Protein AF-A0A3N5MRM1-F1 (afdb_monomer)

Foldseek 3Di:
DPPQDAPAEAELVEDDPVSLVVVLVVCVVPQKHKYFYDPNYDHDQVVSCVSSVWDFDDDDPRMTMTGHPPDDDDDDDDDDDDDPDDPPPPPDDDDDDDDDDDD

Nearest PDB structures (foldseek):
  1jo0-assembly2_B  TM=7.652E-01  e=2.583E-05  Haemophilus influenzae
  1rq8-assembly1_A  TM=7.197E-01  e=8.802E-06  Staphylococcus aureus
  1ln4-assembly1_A  TM=7.417E-01  e=2.763E-05  Escherichia coli
  8apo-assembly1_Xh  TM=8.571E-01  e=9.276E-05  Polytomella magna

Solvent-accessible surface area (backbone atoms only — not comparable to full-atom values): 6837 Å² total; per-residue (Å²): 130,87,84,71,68,67,78,43,75,38,48,82,85,33,84,41,72,68,52,44,53,49,51,38,57,48,26,74,74,61,42,52,45,26,39,34,46,44,91,84,34,82,74,62,66,66,61,48,20,60,75,44,61,35,36,74,75,47,78,57,92,57,31,37,33,40,29,54,55,67,98,68,84,86,82,92,76,79,95,77,87,78,93,86,75,87,86,84,82,71,84,79,73,88,86,85,84,85,87,81,78,93,130

Sequence (103 aa):
MQDLRPTVWIGKQGCTQTMIEEIVSQLKKRRMIKVKWLQNTEVDPEGIARQAKANLVEVRGRTMVLAEKGKAVAGNTAKVGNPAKPPESARSRVLGKLKKADK

Radius of gyration: 23.56 Å; Cα contacts (8 Å, |Δi|>4): 113; chains: 1; bounding box: 87×23×44 Å

pLDDT: mean 71.65, std 19.4, range [33.47, 91.0]

Structure (mmCIF, N/CA/C/O backbone):
data_AF-A0A3N5MRM1-F1
#
_entry.id   AF-A0A3N5MRM1-F1
#
loop_
_atom_site.group_PDB
_atom_site.id
_atom_site.type_symbol
_atom_site.label_atom_id
_atom_site.label_alt_id
_atom_site.label_comp_id
_atom_site.label_asym_id
_atom_site.label_entity_id
_atom_site.label_seq_id
_atom_site.pdbx_PDB_ins_code
_atom_site.Cartn_x
_atom_site.Cartn_y
_atom_site.Cartn_z
_atom_site.occupancy
_atom_site.B_iso_or_equiv
_atom_site.auth_seq_id
_atom_site.auth_comp_id
_atom_site.auth_asym_id
_atom_site.auth_atom_id
_atom_site.pdbx_PDB_model_num
ATOM 1 N N . MET A 1 1 ? -18.876 0.434 -12.042 1.00 42.09 1 MET A N 1
ATOM 2 C CA . MET A 1 1 ? -17.423 0.587 -11.810 1.00 42.09 1 MET A CA 1
ATOM 3 C C . MET A 1 1 ? -17.209 0.506 -10.310 1.00 42.09 1 MET A C 1
ATOM 5 O O . MET A 1 1 ? -17.995 1.089 -9.588 1.00 42.09 1 MET A O 1
ATOM 9 N N . GLN A 1 2 ? -16.263 -0.288 -9.807 1.00 50.25 2 GLN A N 1
ATOM 10 C CA . GLN A 1 2 ? -15.950 -0.248 -8.374 1.00 50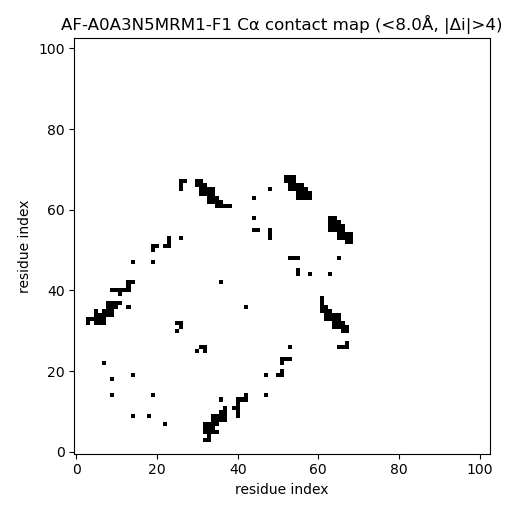.25 2 GLN A CA 1
ATOM 11 C C . GLN A 1 2 ? -14.992 0.927 -8.137 1.00 50.25 2 GLN A C 1
ATOM 13 O O . GLN A 1 2 ? -13.776 0.789 -8.295 1.00 50.25 2 GLN A O 1
ATOM 18 N N . ASP A 1 3 ? -15.556 2.093 -7.818 1.00 59.34 3 ASP A N 1
ATOM 19 C CA . ASP A 1 3 ? -14.882 3.382 -7.586 1.00 59.34 3 ASP A CA 1
ATOM 20 C C . ASP A 1 3 ? -14.071 3.432 -6.280 1.00 59.34 3 ASP A C 1
ATOM 22 O O . ASP A 1 3 ? -14.032 4.436 -5.565 1.00 59.34 3 ASP A O 1
ATOM 26 N N . LEU A 1 4 ? -13.380 2.342 -5.942 1.00 70.69 4 LEU A N 1
ATOM 27 C CA . LEU A 1 4 ? -12.430 2.370 -4.844 1.00 70.69 4 LEU A CA 1
ATOM 28 C C . LEU A 1 4 ? -11.185 3.133 -5.311 1.00 70.69 4 LEU A C 1
ATOM 30 O O . LEU A 1 4 ? -10.401 2.636 -6.129 1.00 70.69 4 LEU A O 1
ATOM 34 N N . ARG A 1 5 ? -11.029 4.369 -4.821 1.00 78.31 5 ARG A N 1
ATOM 35 C CA . ARG A 1 5 ? -9.865 5.211 -5.121 1.00 78.31 5 ARG A CA 1
ATOM 36 C C . ARG A 1 5 ? -8.591 4.520 -4.615 1.00 78.31 5 ARG A C 1
ATOM 38 O O . ARG A 1 5 ? -8.564 4.089 -3.462 1.00 78.31 5 ARG A O 1
ATOM 45 N N . PRO A 1 6 ? -7.541 4.399 -5.445 1.00 82.69 6 PRO A N 1
ATOM 46 C CA . PRO A 1 6 ? -6.267 3.859 -4.995 1.00 82.69 6 PRO A CA 1
ATOM 47 C C . PRO A 1 6 ? -5.627 4.813 -3.985 1.00 82.69 6 PRO A C 1
ATOM 49 O O . PRO A 1 6 ? -5.356 5.966 -4.316 1.00 82.69 6 PRO A O 1
ATOM 52 N N . THR A 1 7 ? -5.392 4.324 -2.769 1.00 86.00 7 THR A N 1
ATOM 53 C CA . THR A 1 7 ? -4.821 5.115 -1.665 1.00 86.00 7 THR A CA 1
ATOM 54 C C . THR A 1 7 ? -3.298 5.005 -1.615 1.00 86.00 7 THR A C 1
ATOM 56 O O . THR A 1 7 ? -2.630 5.936 -1.176 1.00 86.00 7 THR A O 1
ATOM 59 N N . VAL A 1 8 ? -2.742 3.885 -2.095 1.00 87.19 8 VAL A N 1
ATOM 60 C CA . VAL A 1 8 ? -1.294 3.625 -2.119 1.00 87.19 8 VAL A CA 1
ATOM 61 C C . VAL A 1 8 ? -0.830 3.409 -3.550 1.00 87.19 8 VAL A C 1
ATOM 63 O O . VAL A 1 8 ? -1.439 2.636 -4.296 1.00 87.19 8 VAL A O 1
ATOM 66 N N . TRP A 1 9 ? 0.243 4.100 -3.931 1.00 89.38 9 TRP A N 1
ATOM 67 C CA . TRP A 1 9 ? 0.875 3.982 -5.242 1.00 89.38 9 TRP A CA 1
ATOM 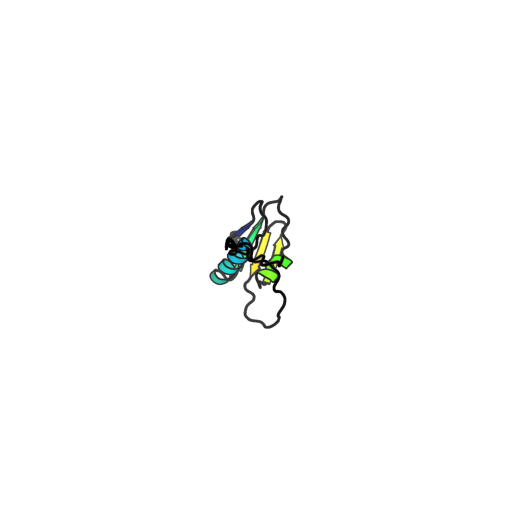68 C C . TRP A 1 9 ? 2.326 3.527 -5.076 1.00 89.38 9 TRP A C 1
ATOM 70 O O . TRP A 1 9 ? 3.142 4.247 -4.508 1.00 89.38 9 TRP A O 1
ATOM 80 N N . ILE A 1 10 ? 2.657 2.342 -5.587 1.00 87.12 10 ILE A N 1
ATOM 81 C CA . ILE A 1 10 ? 4.023 1.812 -5.576 1.00 87.12 10 ILE A CA 1
ATOM 82 C C . ILE A 1 10 ? 4.759 2.325 -6.817 1.00 87.12 10 ILE A C 1
ATOM 84 O O . ILE A 1 10 ? 4.364 2.064 -7.958 1.00 87.12 10 ILE A O 1
ATOM 88 N N . GLY A 1 11 ? 5.822 3.090 -6.572 1.00 85.38 11 GLY A N 1
ATOM 89 C CA . GLY A 1 11 ? 6.683 3.665 -7.602 1.00 85.38 11 GLY A CA 1
ATOM 90 C C . GLY A 1 11 ? 7.808 2.730 -8.057 1.00 85.38 11 GLY A C 1
ATOM 91 O O . GLY A 1 11 ? 7.847 1.551 -7.726 1.00 85.38 11 GLY A O 1
ATOM 92 N N . LYS A 1 12 ? 8.781 3.296 -8.783 1.00 78.75 12 LYS A N 1
ATOM 93 C CA . LYS A 1 12 ? 9.907 2.565 -9.401 1.00 78.75 12 LYS A CA 1
ATOM 94 C C . LYS A 1 12 ? 10.804 1.810 -8.408 1.00 78.75 12 LYS A C 1
ATOM 96 O O . LYS A 1 12 ? 11.503 0.898 -8.818 1.00 78.75 12 LYS A O 1
ATOM 101 N N . GLN A 1 13 ? 10.802 2.198 -7.132 1.00 76.94 13 GLN A N 1
ATOM 102 C CA . GLN A 1 13 ? 11.561 1.530 -6.065 1.00 76.94 13 GLN A CA 1
ATOM 103 C C . GLN A 1 13 ? 10.921 0.212 -5.601 1.00 76.94 13 GLN A C 1
ATOM 105 O O . GLN A 1 13 ? 11.546 -0.536 -4.858 1.00 76.94 13 GLN A O 1
ATOM 110 N N . GLY A 1 14 ? 9.690 -0.083 -6.028 1.00 80.12 14 GLY A N 1
ATOM 111 C CA . GLY A 1 14 ? 8.999 -1.301 -5.629 1.00 80.12 14 GLY A CA 1
ATOM 112 C C . GLY A 1 14 ? 8.453 -1.285 -4.214 1.00 80.12 14 GLY A C 1
ATOM 113 O O . GLY A 1 14 ? 8.312 -0.237 -3.576 1.00 80.12 14 GLY A O 1
ATOM 114 N N . CYS A 1 15 ? 8.060 -2.474 -3.761 1.00 79.12 15 CYS A N 1
ATOM 115 C CA . CYS A 1 15 ? 7.533 -2.672 -2.423 1.00 79.12 15 CYS A CA 1
ATOM 116 C C . CYS A 1 15 ? 8.689 -2.764 -1.423 1.00 79.12 15 CYS A C 1
ATOM 118 O O . CYS A 1 15 ? 9.202 -3.841 -1.132 1.00 79.12 15 CYS A O 1
ATOM 120 N N . THR A 1 16 ? 9.127 -1.611 -0.929 1.00 84.62 16 THR A N 1
ATOM 121 C CA . THR A 1 16 ? 10.095 -1.531 0.166 1.00 84.62 16 THR A CA 1
ATOM 122 C C . THR A 1 16 ? 9.408 -1.747 1.514 1.00 84.62 16 THR A C 1
ATOM 124 O O . THR A 1 16 ? 8.190 -1.605 1.637 1.00 84.62 16 THR A O 1
ATOM 127 N N . GLN A 1 17 ? 10.188 -2.025 2.562 1.00 83.12 17 GLN A N 1
ATOM 128 C CA . GLN A 1 17 ? 9.662 -2.205 3.921 1.00 83.12 17 GLN A CA 1
ATOM 129 C C . GLN A 1 17 ? 8.796 -1.018 4.378 1.00 83.12 17 GLN A C 1
ATOM 131 O O . GLN A 1 17 ? 7.723 -1.212 4.943 1.00 83.12 17 GLN A O 1
ATOM 136 N N . THR A 1 18 ? 9.217 0.206 4.048 1.00 86.81 18 THR A N 1
ATOM 137 C CA . THR A 1 18 ? 8.473 1.438 4.341 1.00 86.81 18 THR A CA 1
ATOM 138 C C . THR A 1 18 ? 7.103 1.461 3.662 1.00 86.81 18 THR A C 1
ATOM 140 O O . THR A 1 18 ? 6.130 1.903 4.266 1.00 86.81 18 THR A O 1
ATOM 143 N N . MET A 1 19 ? 6.985 0.932 2.437 1.00 86.75 19 MET A N 1
ATOM 144 C CA . MET A 1 19 ? 5.685 0.818 1.764 1.00 86.75 19 MET A CA 1
ATOM 145 C C . MET A 1 19 ? 4.768 -0.185 2.452 1.00 86.75 19 MET A C 1
ATOM 147 O O . MET A 1 19 ? 3.563 0.042 2.529 1.00 86.75 19 MET A O 1
ATOM 151 N N . ILE A 1 20 ? 5.320 -1.271 2.992 1.00 87.25 20 ILE A N 1
ATOM 152 C CA . ILE A 1 20 ? 4.540 -2.240 3.767 1.00 87.25 20 ILE A CA 1
ATOM 153 C C . ILE A 1 20 ? 4.008 -1.589 5.047 1.00 87.25 20 ILE A C 1
ATOM 155 O O . ILE A 1 20 ? 2.828 -1.740 5.361 1.00 87.25 20 ILE A O 1
ATOM 159 N N . GLU A 1 21 ? 4.831 -0.821 5.762 1.00 88.06 21 GLU A N 1
ATOM 160 C CA . GLU A 1 21 ? 4.403 -0.098 6.968 1.00 88.06 21 GLU A CA 1
ATOM 161 C C . GLU A 1 21 ? 3.304 0.933 6.673 1.00 88.06 21 GLU A C 1
ATOM 163 O O . GLU A 1 21 ? 2.300 0.996 7.390 1.00 88.06 21 GLU A O 1
ATOM 168 N N . GLU A 1 22 ? 3.446 1.686 5.580 1.00 89.00 22 GLU A N 1
ATOM 169 C CA . GLU A 1 22 ? 2.424 2.607 5.071 1.00 89.00 22 GLU A CA 1
ATOM 170 C C . GLU A 1 22 ? 1.107 1.871 4.774 1.00 89.00 22 GLU A C 1
ATOM 172 O O . GLU A 1 22 ? 0.042 2.280 5.244 1.00 89.00 22 GLU A O 1
ATOM 177 N N . ILE A 1 23 ? 1.171 0.739 4.062 1.00 88.75 23 ILE A N 1
ATOM 178 C CA . ILE A 1 23 ? 0.015 -0.120 3.757 1.00 88.75 23 ILE A CA 1
ATOM 179 C C . ILE A 1 23 ? -0.685 -0.569 5.046 1.00 88.75 23 ILE A C 1
ATOM 181 O O . ILE A 1 23 ? -1.906 -0.435 5.158 1.00 88.75 23 ILE A O 1
ATOM 185 N N . VAL A 1 24 ? 0.067 -1.042 6.046 1.00 88.00 24 VAL A N 1
ATOM 186 C CA . VAL A 1 24 ? -0.483 -1.462 7.348 1.00 88.00 24 VAL A CA 1
ATOM 187 C C . VAL A 1 24 ? -1.152 -0.291 8.073 1.00 88.00 24 VAL A C 1
ATOM 189 O O . VAL A 1 24 ? -2.245 -0.439 8.624 1.00 88.00 24 VAL A O 1
ATOM 192 N N . SER A 1 25 ? -0.525 0.886 8.069 1.00 88.44 25 SER A N 1
ATOM 193 C CA . SER A 1 25 ? -1.063 2.094 8.704 1.00 88.44 25 SER A CA 1
ATOM 194 C C . SER A 1 25 ? -2.377 2.541 8.054 1.00 88.44 25 SER A C 1
ATOM 196 O O . SER A 1 25 ? -3.340 2.891 8.743 1.00 88.44 25 SER A O 1
ATOM 198 N N . GLN A 1 26 ? -2.465 2.465 6.725 1.00 89.38 26 GLN A N 1
ATOM 199 C CA . GLN A 1 26 ? -3.682 2.809 5.994 1.00 89.38 26 GLN A CA 1
ATOM 200 C C . GLN A 1 26 ? -4.797 1.770 6.163 1.00 89.38 26 GLN A C 1
ATOM 202 O O . GLN A 1 26 ? -5.960 2.155 6.327 1.00 89.38 26 GLN A O 1
ATOM 207 N N . LEU A 1 27 ? -4.457 0.477 6.194 1.00 88.31 27 LEU A N 1
ATOM 208 C CA . LEU A 1 27 ? -5.401 -0.604 6.492 1.00 88.31 27 LEU A CA 1
ATOM 209 C C . LEU A 1 27 ? -6.058 -0.415 7.862 1.00 88.31 27 LEU A C 1
ATOM 211 O O . LEU A 1 27 ? -7.276 -0.518 7.958 1.00 88.31 27 LEU A O 1
ATOM 215 N N . LYS A 1 28 ? -5.296 -0.032 8.895 1.00 85.25 28 LYS A N 1
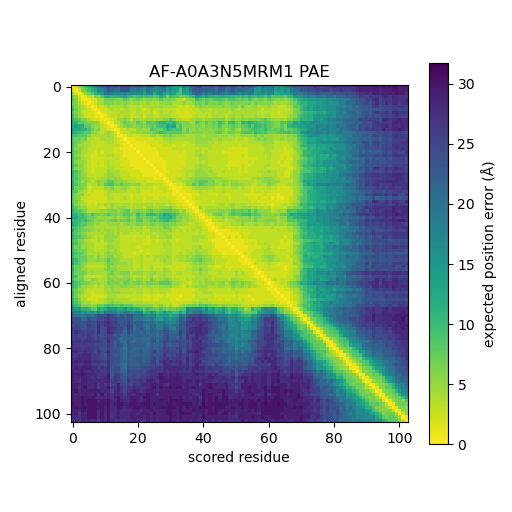ATOM 216 C CA . LYS A 1 28 ? -5.852 0.259 10.231 1.00 85.25 28 LYS A CA 1
ATOM 217 C C . LYS A 1 28 ? -6.846 1.424 10.241 1.00 85.25 28 LYS A C 1
ATOM 219 O O . LYS A 1 28 ? -7.776 1.426 11.039 1.00 85.25 28 LYS A O 1
ATOM 224 N N . LYS A 1 29 ? -6.656 2.426 9.376 1.00 86.56 29 LYS A N 1
ATOM 225 C CA . LYS A 1 29 ? -7.518 3.622 9.320 1.00 86.56 29 LYS A CA 1
ATOM 226 C C . LYS A 1 29 ? -8.800 3.397 8.522 1.00 86.56 29 LYS A C 1
ATOM 228 O O . LYS A 1 29 ? -9.846 3.911 8.901 1.00 86.56 29 LYS A O 1
ATOM 233 N N . ARG A 1 30 ? -8.714 2.693 7.389 1.00 84.38 30 ARG A N 1
ATOM 234 C CA . ARG A 1 30 ? -9.818 2.578 6.414 1.00 84.38 30 ARG A CA 1
ATOM 235 C C . ARG A 1 30 ? -10.428 1.183 6.317 1.00 84.38 30 ARG A C 1
ATOM 237 O O . ARG A 1 30 ? -11.439 1.036 5.638 1.00 84.38 30 ARG A O 1
ATOM 244 N N . ARG A 1 31 ? -9.826 0.170 6.952 1.00 86.56 31 ARG A N 1
ATOM 245 C CA . ARG A 1 31 ? -10.176 -1.266 6.896 1.00 86.56 31 ARG A CA 1
ATOM 246 C C . ARG A 1 31 ? -10.081 -1.921 5.517 1.00 86.56 31 ARG A C 1
ATOM 248 O O . ARG A 1 31 ? -9.921 -3.130 5.432 1.00 86.56 31 ARG A O 1
ATOM 255 N N . MET A 1 32 ? -10.126 -1.156 4.433 1.00 87.06 32 MET A N 1
ATOM 256 C CA . MET A 1 32 ? -9.933 -1.635 3.070 1.00 87.06 32 MET A CA 1
ATOM 257 C C . MET A 1 32 ? -9.213 -0.569 2.251 1.00 87.06 32 MET A C 1
ATOM 259 O O . MET A 1 32 ? -9.558 0.615 2.312 1.00 87.06 32 MET A O 1
ATOM 263 N N . ILE A 1 33 ? -8.210 -0.981 1.479 1.00 90.12 33 ILE A N 1
ATOM 264 C CA . ILE A 1 33 ? -7.448 -0.089 0.608 1.00 90.12 33 ILE A CA 1
ATOM 265 C C . ILE A 1 33 ? -7.187 -0.733 -0.749 1.00 90.12 33 ILE A C 1
ATOM 267 O O . ILE A 1 33 ? -7.051 -1.950 -0.874 1.00 90.12 33 ILE A O 1
ATOM 271 N N . LYS A 1 34 ? -7.064 0.114 -1.769 1.00 91.00 34 LYS A N 1
ATOM 272 C CA . LYS A 1 34 ? -6.613 -0.286 -3.099 1.00 91.00 34 LYS A CA 1
ATOM 273 C C . LYS A 1 34 ? -5.197 0.214 -3.325 1.00 91.00 34 LYS A C 1
ATOM 275 O O . LYS A 1 34 ? -4.921 1.404 -3.157 1.00 91.00 34 LYS A O 1
ATOM 280 N N . VAL A 1 35 ? -4.323 -0.698 -3.724 1.00 89.81 35 VAL A N 1
ATOM 281 C CA . VAL A 1 35 ? -2.919 -0.428 -4.023 1.00 89.81 35 VAL A CA 1
ATOM 282 C C . VAL A 1 35 ? -2.718 -0.554 -5.528 1.00 89.81 35 VAL A C 1
ATOM 284 O O . VAL A 1 35 ? -3.184 -1.513 -6.142 1.00 89.81 35 VAL A O 1
ATOM 287 N N . LYS A 1 36 ? -2.048 0.426 -6.134 1.00 90.44 36 LYS A N 1
ATOM 288 C CA . LYS A 1 36 ? -1.686 0.438 -7.558 1.00 90.44 36 LYS A CA 1
ATOM 289 C C . LYS A 1 36 ? -0.172 0.508 -7.693 1.00 90.44 36 LYS A C 1
ATOM 291 O O . LYS A 1 36 ? 0.461 1.218 -6.923 1.00 90.44 36 LYS A O 1
ATOM 296 N N . TRP A 1 37 ? 0.409 -0.165 -8.679 1.00 90.50 37 TRP A N 1
ATOM 297 C CA . TRP A 1 37 ? 1.845 -0.072 -8.956 1.00 90.50 37 TRP A CA 1
ATOM 298 C C . TRP A 1 37 ? 2.143 0.271 -10.414 1.00 90.50 37 TRP A C 1
ATOM 300 O O . TRP A 1 37 ? 1.290 0.158 -11.302 1.00 90.50 37 TRP A O 1
ATOM 310 N N . LEU A 1 38 ? 3.360 0.767 -10.645 1.00 88.69 38 LEU A N 1
ATOM 311 C CA . LEU A 1 38 ? 3.868 1.049 -11.983 1.00 88.69 38 LEU A CA 1
ATOM 312 C C . LEU A 1 38 ? 4.150 -0.247 -12.753 1.00 88.69 38 LEU A C 1
ATOM 314 O O . LEU A 1 38 ? 4.406 -1.297 -12.180 1.00 88.69 38 LEU A O 1
ATOM 318 N N . GLN A 1 39 ? 4.134 -0.157 -14.083 1.00 83.25 39 GLN A N 1
ATOM 319 C CA . GLN A 1 39 ? 4.379 -1.305 -14.967 1.00 83.25 39 GLN A CA 1
ATOM 320 C C . GLN A 1 39 ? 5.790 -1.888 -14.864 1.00 83.25 39 GLN A C 1
ATOM 322 O O . GLN A 1 39 ? 5.991 -3.046 -15.188 1.00 83.25 39 GLN A O 1
ATOM 327 N N . ASN A 1 40 ? 6.756 -1.071 -14.444 1.00 81.75 40 ASN A N 1
ATOM 328 C CA . ASN A 1 40 ? 8.165 -1.447 -14.386 1.00 81.75 40 ASN A CA 1
ATOM 329 C C . ASN A 1 40 ? 8.563 -1.931 -12.986 1.00 81.75 40 ASN A C 1
ATOM 331 O O . ASN A 1 40 ? 9.689 -1.738 -12.540 1.00 81.75 40 ASN A O 1
ATOM 335 N N . THR A 1 41 ? 7.584 -2.419 -12.234 1.00 79.75 41 THR A N 1
ATOM 336 C CA . THR A 1 41 ? 7.739 -2.760 -10.832 1.00 79.75 41 THR A CA 1
ATOM 337 C C . THR A 1 41 ? 7.149 -4.135 -10.621 1.00 79.75 41 THR A C 1
ATOM 339 O O . THR A 1 41 ? 5.938 -4.320 -10.745 1.00 79.75 41 THR A O 1
ATOM 342 N N . GLU A 1 42 ? 8.018 -5.086 -10.302 1.00 78.88 42 GLU A N 1
ATOM 343 C CA . GLU A 1 42 ? 7.611 -6.421 -9.894 1.00 78.88 42 GLU A CA 1
ATOM 344 C C . GLU A 1 42 ? 7.093 -6.356 -8.458 1.00 78.88 42 GLU A C 1
ATOM 346 O O . GLU A 1 42 ? 7.773 -5.890 -7.541 1.00 78.88 42 GLU A O 1
ATOM 351 N N . VAL A 1 43 ? 5.832 -6.739 -8.286 1.00 81.81 43 VAL A N 1
ATOM 352 C CA . VAL A 1 43 ? 5.131 -6.691 -7.008 1.00 81.81 43 VAL A CA 1
ATOM 353 C C . VAL A 1 43 ? 4.448 -8.028 -6.809 1.00 81.81 43 VAL A C 1
ATOM 355 O O . VAL A 1 43 ? 3.607 -8.406 -7.620 1.00 81.81 43 VAL A O 1
ATOM 358 N N . ASP A 1 44 ? 4.777 -8.698 -5.708 1.00 85.62 44 ASP A N 1
ATOM 359 C CA . ASP A 1 44 ? 4.119 -9.936 -5.309 1.00 85.62 44 ASP A CA 1
ATOM 360 C C . ASP A 1 44 ? 2.941 -9.635 -4.357 1.00 85.62 44 ASP A C 1
ATOM 362 O O . ASP A 1 44 ? 3.160 -9.248 -3.201 1.00 85.62 44 ASP A O 1
ATOM 366 N N . PRO A 1 45 ? 1.679 -9.738 -4.816 1.00 84.62 45 PRO A N 1
ATOM 367 C CA . PRO A 1 45 ? 0.516 -9.369 -4.012 1.00 84.62 45 PRO A CA 1
ATOM 368 C C . PRO A 1 45 ? 0.315 -10.285 -2.800 1.00 84.62 45 PRO A C 1
ATOM 370 O O . PRO A 1 45 ? -0.085 -9.806 -1.737 1.00 84.62 45 PRO A O 1
ATOM 373 N N . GLU A 1 46 ? 0.622 -11.579 -2.923 1.00 84.75 46 GLU A N 1
ATOM 374 C CA . GLU A 1 46 ? 0.529 -12.525 -1.807 1.00 84.75 46 GLU A CA 1
ATOM 375 C C . GLU A 1 46 ? 1.563 -12.225 -0.718 1.00 84.75 46 GLU A C 1
ATOM 377 O O . GLU A 1 46 ? 1.222 -12.165 0.466 1.00 84.75 46 GLU A O 1
ATOM 382 N N . GLY A 1 47 ? 2.815 -11.983 -1.099 1.00 85.88 47 GLY A N 1
ATOM 383 C CA . GLY A 1 47 ? 3.901 -11.628 -0.196 1.00 85.88 47 GLY A CA 1
ATOM 384 C C . GLY A 1 47 ? 3.639 -10.315 0.531 1.00 85.88 47 GLY A 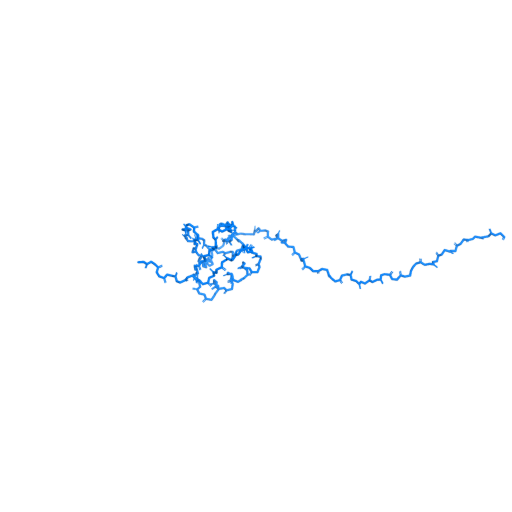C 1
ATOM 385 O O . GLY A 1 47 ? 3.908 -10.214 1.730 1.00 85.88 47 GLY A O 1
ATOM 386 N N . ILE A 1 48 ? 3.052 -9.323 -0.146 1.00 85.38 48 ILE A N 1
ATOM 387 C CA . ILE A 1 48 ? 2.617 -8.079 0.503 1.00 85.38 48 ILE A CA 1
ATOM 388 C C . ILE A 1 48 ? 1.497 -8.347 1.496 1.00 85.38 48 ILE A C 1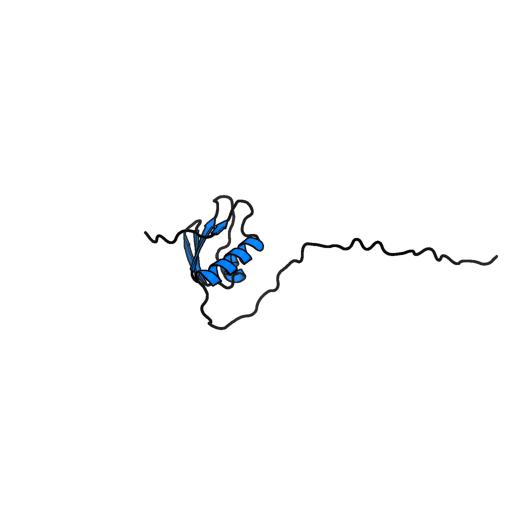
ATOM 390 O O . ILE A 1 48 ? 1.585 -7.884 2.630 1.00 85.38 48 ILE A O 1
ATOM 394 N N . ALA A 1 49 ? 0.463 -9.099 1.114 1.00 87.06 49 ALA A N 1
ATOM 395 C CA . ALA A 1 49 ? -0.643 -9.409 2.013 1.00 87.06 49 ALA A CA 1
ATOM 396 C C . ALA A 1 49 ? -0.159 -10.150 3.272 1.00 87.06 49 ALA A C 1
ATOM 398 O O . ALA A 1 49 ? -0.548 -9.793 4.387 1.00 87.06 49 ALA A O 1
ATOM 399 N N . ARG A 1 50 ? 0.761 -11.113 3.116 1.00 86.06 50 ARG A N 1
ATOM 400 C CA . ARG A 1 50 ? 1.391 -11.838 4.231 1.00 86.06 50 ARG A CA 1
ATOM 401 C C . ARG A 1 50 ? 2.178 -10.908 5.150 1.00 86.06 50 ARG A C 1
ATOM 403 O O . ARG A 1 50 ? 1.962 -10.931 6.361 1.00 86.06 50 ARG A O 1
ATOM 410 N N . GLN A 1 51 ? 3.044 -10.064 4.592 1.00 85.81 51 GLN A N 1
ATOM 411 C CA . GLN A 1 51 ? 3.855 -9.126 5.376 1.00 85.81 51 GLN A CA 1
ATOM 412 C C . GLN A 1 51 ? 3.000 -8.055 6.066 1.00 85.81 51 GLN A C 1
ATOM 414 O O . GLN A 1 51 ? 3.227 -7.731 7.231 1.00 85.81 51 GLN A O 1
ATOM 419 N N . ALA A 1 52 ? 1.969 -7.557 5.381 1.00 83.62 52 ALA A N 1
ATOM 420 C CA . ALA A 1 52 ? 1.017 -6.589 5.913 1.00 83.62 52 ALA A CA 1
ATOM 421 C C . ALA A 1 52 ? -0.007 -7.206 6.883 1.00 83.62 52 ALA A C 1
ATOM 423 O O . ALA A 1 52 ? -0.793 -6.472 7.484 1.00 83.62 52 ALA A O 1
ATOM 424 N N . LYS A 1 53 ? -0.018 -8.541 7.039 1.00 84.19 53 LYS A N 1
ATOM 425 C CA . LYS A 1 53 ? -1.037 -9.302 7.785 1.00 84.19 53 LYS A CA 1
ATOM 426 C C . LYS A 1 53 ? -2.464 -8.936 7.352 1.00 84.19 53 LYS A C 1
ATOM 428 O O . LYS A 1 53 ? -3.379 -8.851 8.171 1.00 84.19 53 LYS A O 1
ATOM 433 N N . ALA A 1 54 ? -2.632 -8.702 6.057 1.00 86.88 54 ALA A N 1
ATOM 434 C CA . ALA A 1 54 ? -3.877 -8.296 5.428 1.00 86.88 54 ALA A CA 1
ATOM 435 C C . ALA A 1 54 ? -4.501 -9.467 4.664 1.00 86.88 54 ALA A C 1
ATOM 437 O O . ALA A 1 54 ? -3.824 -10.438 4.324 1.00 86.88 54 ALA A O 1
ATOM 438 N N . ASN A 1 55 ? -5.797 -9.369 4.382 1.00 88.62 55 ASN A N 1
ATOM 439 C CA . ASN A 1 55 ? -6.470 -10.287 3.480 1.00 88.62 55 ASN A CA 1
ATOM 440 C C . ASN A 1 55 ? -6.422 -9.736 2.051 1.00 88.62 55 ASN A C 1
ATOM 442 O O . ASN A 1 55 ? -6.820 -8.593 1.812 1.00 88.62 55 ASN A O 1
ATOM 446 N N . LEU A 1 56 ? -5.937 -10.541 1.109 1.00 89.12 56 LEU A N 1
ATOM 447 C CA . LEU A 1 56 ? -5.934 -10.199 -0.308 1.00 89.12 56 LEU A CA 1
ATOM 448 C C . LEU A 1 56 ? -7.322 -10.492 -0.877 1.00 89.12 56 LEU A C 1
ATOM 450 O O . LEU A 1 56 ? -7.726 -11.646 -0.960 1.00 89.12 56 LEU A O 1
ATOM 454 N N . VAL A 1 57 ? -8.065 -9.441 -1.219 1.00 89.38 57 VAL A N 1
ATOM 455 C CA . VAL A 1 57 ? -9.447 -9.571 -1.704 1.00 89.38 57 VAL A CA 1
ATOM 456 C C . VAL A 1 57 ? -9.465 -9.809 -3.205 1.00 89.38 57 VAL A C 1
ATOM 458 O O . VAL A 1 57 ? -10.165 -10.689 -3.691 1.00 89.38 57 VAL A O 1
ATOM 461 N N . GLU A 1 58 ? -8.700 -9.008 -3.943 1.00 87.56 58 GLU A N 1
ATOM 462 C CA . GLU A 1 58 ? -8.673 -9.064 -5.399 1.00 87.56 58 GLU A CA 1
ATOM 463 C C . GLU A 1 58 ? -7.306 -8.626 -5.921 1.00 87.56 58 GLU A C 1
ATOM 465 O O . GLU A 1 58 ? -6.707 -7.670 -5.418 1.00 87.56 58 GLU A O 1
ATOM 470 N N . VAL A 1 59 ? -6.842 -9.294 -6.976 1.00 89.88 59 VAL A N 1
ATOM 471 C CA . VAL A 1 59 ? -5.708 -8.855 -7.790 1.00 89.88 59 VAL A CA 1
ATOM 472 C C . VAL A 1 59 ? -6.198 -8.671 -9.212 1.00 89.88 59 VAL A C 1
ATOM 474 O O . VAL A 1 59 ? -6.677 -9.605 -9.850 1.00 89.88 59 VAL A O 1
ATOM 477 N N . ARG A 1 60 ? -6.054 -7.453 -9.727 1.00 86.56 60 ARG A N 1
ATOM 478 C CA . ARG A 1 60 ? -6.419 -7.108 -11.096 1.00 86.56 60 ARG A CA 1
ATOM 479 C C . ARG A 1 60 ? -5.263 -6.398 -11.774 1.00 86.56 60 ARG A C 1
ATOM 481 O O . ARG A 1 60 ? -5.099 -5.181 -11.651 1.00 86.56 60 ARG A O 1
ATOM 488 N N . GLY A 1 61 ? -4.468 -7.171 -12.511 1.00 87.00 61 GLY A N 1
ATOM 489 C CA . GLY A 1 61 ? -3.313 -6.684 -13.259 1.00 87.00 61 GLY A CA 1
ATOM 490 C C . GLY A 1 61 ? -2.340 -5.915 -12.367 1.00 87.00 61 GLY A C 1
ATOM 491 O O . GLY A 1 61 ? -1.632 -6.507 -11.569 1.00 87.00 61 GLY A O 1
ATOM 492 N N . ARG A 1 62 ? -2.333 -4.582 -12.497 1.00 87.75 62 ARG A N 1
ATOM 493 C CA . ARG A 1 62 ? -1.436 -3.656 -11.772 1.00 87.75 62 ARG A CA 1
ATOM 494 C C . ARG A 1 62 ? -2.063 -3.029 -10.520 1.00 87.75 62 ARG A C 1
ATOM 496 O O . ARG A 1 62 ? -1.606 -1.993 -10.035 1.00 87.75 62 ARG A O 1
ATOM 503 N N . THR A 1 63 ? -3.181 -3.582 -10.064 1.00 89.81 63 THR A N 1
ATOM 504 C CA . THR A 1 63 ? -3.881 -3.142 -8.857 1.00 89.81 63 THR A CA 1
ATOM 505 C C . THR A 1 63 ? -4.244 -4.332 -7.991 1.00 89.81 63 THR A C 1
ATOM 507 O O . THR A 1 63 ? -4.617 -5.378 -8.513 1.00 89.81 63 THR A O 1
ATOM 510 N N . MET A 1 64 ? -4.185 -4.154 -6.677 1.00 90.00 64 MET A N 1
ATOM 511 C CA . MET A 1 64 ? -4.675 -5.122 -5.701 1.00 90.00 64 MET A CA 1
ATOM 512 C C . MET A 1 64 ? -5.571 -4.426 -4.683 1.00 90.00 64 MET A C 1
ATOM 514 O O . MET A 1 64 ? -5.414 -3.231 -4.409 1.00 90.00 64 MET A O 1
ATOM 518 N N . VAL A 1 65 ? -6.501 -5.179 -4.115 1.00 90.19 65 VAL A N 1
ATOM 519 C CA . VAL A 1 65 ? -7.359 -4.743 -3.017 1.00 90.19 65 VAL A CA 1
ATOM 520 C C . VAL A 1 65 ? -6.989 -5.549 -1.783 1.00 90.19 65 VAL A C 1
ATOM 522 O O . VAL A 1 65 ? -7.034 -6.780 -1.792 1.00 90.19 65 VAL A O 1
ATOM 525 N N . LEU A 1 66 ? -6.617 -4.834 -0.725 1.00 89.81 66 LEU A N 1
ATOM 526 C CA . LEU A 1 66 ? -6.293 -5.400 0.576 1.00 89.81 66 LEU A CA 1
ATOM 527 C C . LEU A 1 66 ? -7.383 -5.008 1.569 1.00 89.81 66 LEU A C 1
ATOM 529 O O . LEU A 1 66 ? -7.777 -3.840 1.644 1.00 89.81 66 LEU A O 1
ATOM 533 N N . ALA A 1 67 ? -7.834 -5.979 2.352 1.00 87.81 67 ALA A N 1
ATOM 534 C CA . ALA A 1 67 ? -8.738 -5.775 3.470 1.00 87.81 67 ALA A CA 1
ATOM 535 C C . ALA A 1 67 ? -8.055 -6.123 4.793 1.00 87.81 67 ALA A C 1
ATOM 537 O O . ALA A 1 67 ? -7.181 -6.987 4.877 1.00 87.81 67 ALA A O 1
ATOM 538 N N . GLU A 1 68 ? -8.477 -5.443 5.849 1.00 85.25 68 GLU A N 1
ATOM 539 C CA . GLU A 1 68 ? -8.201 -5.804 7.228 1.00 85.25 68 GLU A CA 1
ATOM 540 C C . GLU A 1 68 ? -8.642 -7.251 7.456 1.00 85.25 68 GLU A C 1
ATOM 542 O O . GLU A 1 68 ? -9.803 -7.611 7.251 1.00 85.25 68 GLU A O 1
ATOM 547 N N . LYS A 1 69 ? -7.713 -8.099 7.900 1.00 72.25 69 LYS A N 1
ATOM 548 C CA . LYS A 1 69 ? -8.062 -9.430 8.379 1.00 72.25 69 LYS A CA 1
ATOM 549 C C . LYS A 1 69 ? -8.679 -9.239 9.767 1.00 72.25 69 LYS A C 1
ATOM 551 O O . LYS A 1 69 ? -7.961 -9.121 10.760 1.00 72.25 69 LYS A O 1
ATOM 556 N N . GLY A 1 70 ? -10.007 -9.111 9.827 1.00 54.81 70 GLY A N 1
ATOM 557 C CA . GLY A 1 70 ? -10.746 -9.083 11.091 1.00 54.81 70 GLY A CA 1
ATOM 558 C C . GLY A 1 70 ? -10.298 -10.255 11.964 1.00 54.81 70 GLY A C 1
ATOM 559 O O . GLY A 1 70 ? -10.043 -11.334 11.433 1.00 54.81 70 GLY A O 1
ATOM 560 N N . LYS A 1 71 ? -10.113 -10.018 13.272 1.00 43.78 71 LYS A N 1
ATOM 561 C CA . LYS A 1 71 ? -9.555 -10.977 14.245 1.00 43.78 71 LYS A CA 1
ATOM 562 C C . LYS A 1 71 ? -10.061 -1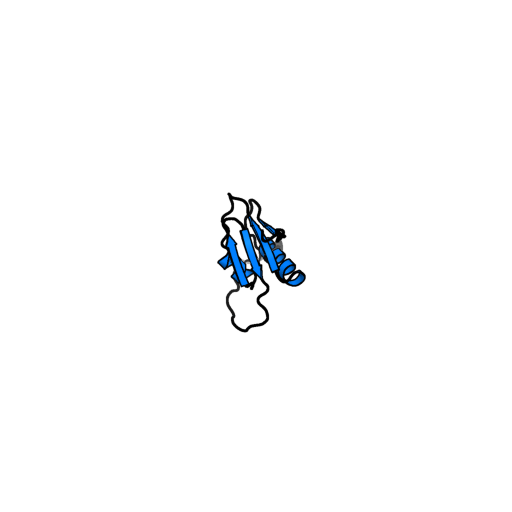2.412 14.008 1.00 43.78 71 LYS A C 1
ATOM 564 O O . LYS A 1 71 ? -11.110 -12.792 14.509 1.00 43.78 71 LYS A O 1
ATOM 569 N N . ALA A 1 72 ? -9.275 -13.217 13.304 1.00 36.34 72 ALA A N 1
ATOM 570 C CA . ALA A 1 72 ? -9.440 -14.657 13.192 1.00 36.34 72 ALA A CA 1
ATOM 571 C C . ALA A 1 72 ? -8.033 -15.272 13.162 1.00 36.34 72 ALA A C 1
ATOM 573 O O . ALA A 1 72 ? -7.316 -15.213 12.166 1.00 36.34 72 ALA A O 1
ATOM 574 N N . VAL A 1 73 ? -7.640 -15.689 14.364 1.00 50.94 73 VAL A N 1
ATOM 575 C CA . VAL A 1 73 ? -6.605 -16.629 14.824 1.00 50.94 73 VAL A CA 1
ATOM 576 C C . VAL A 1 73 ? -5.709 -17.310 13.761 1.00 50.94 73 VAL A C 1
ATOM 578 O O . VAL A 1 73 ? -6.192 -17.830 12.764 1.00 50.94 73 VAL A O 1
ATOM 581 N N . ALA A 1 74 ? -4.413 -17.414 14.107 1.00 36.72 74 ALA A N 1
ATOM 582 C CA . ALA A 1 74 ? -3.318 -18.201 13.500 1.00 36.72 74 ALA A CA 1
ATOM 583 C C . ALA A 1 74 ? -2.644 -17.606 12.233 1.00 36.72 74 ALA A C 1
ATOM 585 O O . ALA A 1 74 ? -3.301 -17.237 11.269 1.00 36.72 74 ALA A O 1
ATOM 586 N N . GLY A 1 75 ? -1.315 -17.466 12.142 1.00 33.47 75 GLY A N 1
ATOM 587 C CA . GLY A 1 75 ? -0.241 -17.978 12.989 1.00 33.47 75 GLY A CA 1
ATOM 588 C C . GLY A 1 75 ? 1.105 -17.280 12.736 1.00 33.47 75 GLY A C 1
ATOM 589 O O . GLY A 1 75 ? 1.282 -16.479 11.822 1.00 33.47 75 GLY A O 1
ATOM 590 N N . ASN A 1 76 ? 2.024 -17.575 13.644 1.00 47.22 76 ASN A N 1
ATOM 591 C CA . ASN A 1 76 ? 3.420 -17.171 13.730 1.00 47.22 76 ASN A CA 1
ATOM 592 C C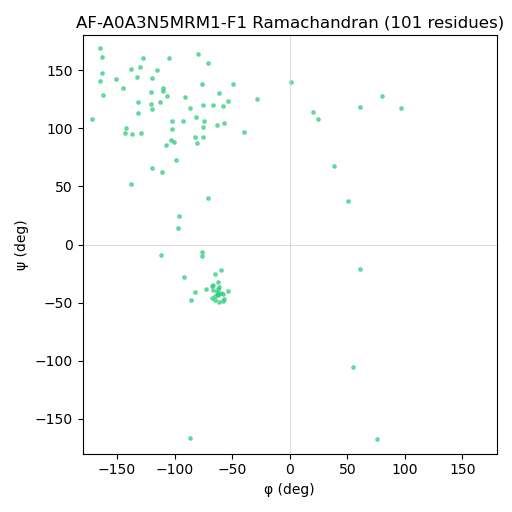 . ASN A 1 76 ? 4.249 -17.584 12.495 1.00 47.22 76 ASN A C 1
ATOM 594 O O . ASN A 1 76 ? 4.403 -18.782 12.276 1.00 47.22 76 ASN A O 1
ATOM 598 N N . THR A 1 77 ? 4.846 -16.651 11.737 1.00 38.09 77 THR A N 1
ATOM 599 C CA . THR A 1 77 ? 6.084 -16.921 10.966 1.00 38.09 77 THR A CA 1
ATOM 600 C C . THR A 1 77 ? 6.805 -15.634 10.536 1.00 38.09 77 THR A C 1
ATOM 602 O O . THR A 1 77 ? 6.186 -14.770 9.924 1.00 38.09 77 THR A O 1
ATOM 60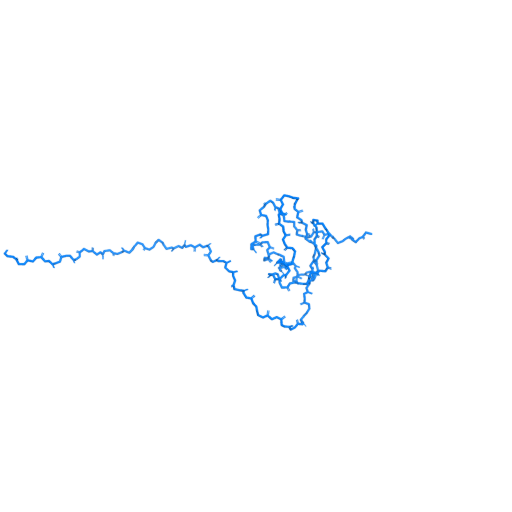5 N N . ALA A 1 78 ? 8.114 -15.579 10.837 1.00 42.91 78 ALA A N 1
ATOM 606 C CA . ALA A 1 78 ? 9.173 -14.686 10.324 1.00 42.91 78 ALA A CA 1
ATOM 607 C C . ALA A 1 78 ? 8.987 -13.170 10.584 1.00 42.91 78 ALA A C 1
ATOM 609 O O . ALA A 1 78 ? 8.044 -12.556 10.117 1.00 42.91 78 ALA A O 1
ATOM 610 N N . LYS A 1 79 ? 9.832 -12.417 11.303 1.00 48.00 79 LYS A N 1
ATOM 611 C CA . LYS A 1 79 ? 11.294 -12.463 11.492 1.00 48.00 79 LYS A CA 1
ATOM 612 C C . LYS A 1 79 ? 12.083 -12.816 10.222 1.00 48.00 79 LYS A C 1
ATOM 614 O O . LYS A 1 79 ? 12.713 -13.858 10.153 1.00 48.00 79 LYS A O 1
ATOM 619 N N . VAL A 1 80 ? 12.062 -11.906 9.251 1.00 42.19 80 VAL A N 1
ATOM 620 C CA . VAL A 1 80 ? 13.106 -11.675 8.230 1.00 42.19 80 VAL A CA 1
ATOM 621 C C . VAL A 1 80 ? 13.125 -10.147 8.076 1.00 42.19 80 VAL A C 1
ATOM 623 O O . VAL A 1 80 ? 12.105 -9.581 7.714 1.00 42.19 80 VAL A O 1
ATOM 626 N N . GLY A 1 81 ? 14.060 -9.411 8.689 1.00 35.59 81 GLY A N 1
ATOM 627 C CA . GLY A 1 81 ? 15.411 -9.111 8.184 1.00 35.59 81 GLY A CA 1
ATOM 628 C C . GLY A 1 81 ? 15.348 -7.723 7.516 1.00 35.59 81 GLY A C 1
ATOM 629 O O . GLY A 1 81 ? 14.564 -7.550 6.602 1.00 35.59 81 GLY A O 1
ATOM 630 N N . ASN A 1 82 ? 16.037 -6.653 7.921 1.00 47.56 82 ASN A N 1
ATOM 631 C CA . ASN A 1 82 ? 17.351 -6.507 8.544 1.00 47.56 82 ASN A CA 1
ATOM 632 C C . ASN A 1 82 ? 17.473 -5.096 9.191 1.00 47.56 82 ASN A C 1
ATOM 634 O O . ASN A 1 82 ? 16.926 -4.140 8.635 1.00 47.56 82 ASN A O 1
ATOM 638 N N . PRO A 1 83 ? 18.205 -4.914 10.308 1.00 55.81 83 PRO A N 1
ATOM 639 C CA . PRO A 1 83 ? 18.560 -3.596 10.831 1.00 55.81 83 PRO A CA 1
ATOM 640 C C . PRO A 1 83 ? 19.674 -2.978 9.976 1.00 55.81 83 PRO A C 1
ATOM 642 O O . PRO A 1 83 ? 20.846 -3.312 10.116 1.00 55.81 83 PRO A O 1
ATOM 645 N N . ALA A 1 84 ? 19.327 -2.055 9.082 1.00 44.53 84 ALA A N 1
ATOM 646 C CA . ALA A 1 84 ? 20.318 -1.259 8.367 1.00 44.53 84 ALA A CA 1
ATOM 647 C C . ALA A 1 84 ? 20.430 0.128 9.002 1.00 44.53 84 ALA A C 1
ATOM 649 O O . ALA A 1 84 ? 19.739 1.060 8.598 1.00 44.53 84 ALA A O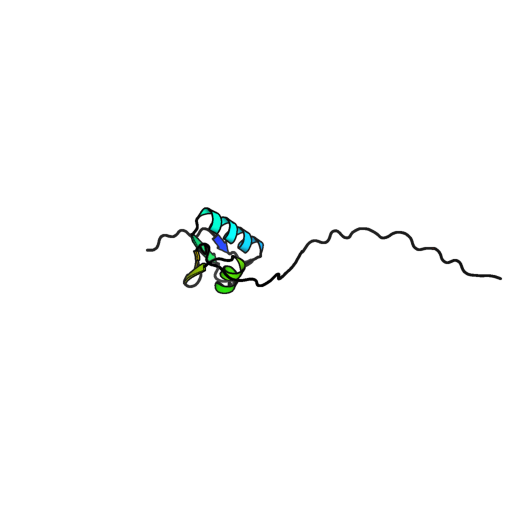 1
ATOM 650 N N . LYS A 1 85 ? 21.307 0.238 10.005 1.00 39.19 85 LYS A N 1
ATOM 651 C CA . LYS A 1 85 ? 22.192 1.393 10.237 1.00 39.19 85 LYS A CA 1
ATOM 652 C C . LYS A 1 85 ? 23.184 1.033 11.354 1.00 39.19 85 LYS A C 1
ATOM 654 O O . LYS A 1 85 ? 22.765 0.952 12.506 1.00 39.19 85 LYS A O 1
ATOM 659 N N . PRO A 1 86 ? 24.476 0.817 11.057 1.00 47.44 86 PRO A N 1
ATOM 660 C CA . PRO A 1 86 ? 25.498 0.828 12.092 1.00 47.44 86 PRO A CA 1
ATOM 661 C C . PRO A 1 86 ? 25.788 2.283 12.495 1.00 47.44 86 PRO A C 1
ATOM 663 O O . PRO A 1 86 ? 25.925 3.141 11.620 1.00 47.44 86 PRO A O 1
ATOM 666 N N . PRO A 1 87 ? 25.954 2.575 13.791 1.00 52.75 87 PRO A N 1
ATOM 667 C CA . PRO A 1 87 ? 26.889 3.605 14.201 1.00 52.75 87 PRO A CA 1
ATOM 668 C C . PRO A 1 87 ? 27.947 2.964 15.098 1.00 52.75 87 PRO A C 1
ATOM 670 O O . PRO A 1 87 ? 28.033 3.267 16.281 1.00 52.75 87 PRO A O 1
ATOM 673 N N . GLU A 1 88 ? 28.764 2.063 14.550 1.00 46.00 88 GLU A N 1
ATOM 674 C CA . GLU A 1 88 ? 29.978 1.624 15.242 1.00 46.00 88 GLU A CA 1
ATOM 675 C C . GLU A 1 88 ? 31.176 2.384 14.672 1.00 46.00 88 GLU A C 1
ATOM 677 O O . GLU A 1 88 ? 31.986 1.878 13.907 1.00 46.00 88 GLU A O 1
ATOM 682 N N . SER A 1 89 ? 31.250 3.665 15.033 1.00 51.34 89 SER A N 1
ATOM 683 C CA . SER A 1 89 ? 32.508 4.411 15.034 1.00 51.34 89 SER A CA 1
ATOM 684 C C . SER A 1 89 ? 32.875 4.688 16.488 1.00 51.34 89 SER A C 1
ATOM 686 O O . SER A 1 89 ? 32.907 5.823 16.952 1.00 51.34 89 SER A O 1
ATOM 688 N N . ALA A 1 90 ? 33.098 3.611 17.240 1.00 50.28 90 ALA A N 1
ATOM 689 C CA . ALA A 1 90 ? 33.791 3.660 18.515 1.00 50.28 90 ALA A CA 1
ATOM 690 C C . ALA A 1 90 ? 35.207 3.142 18.256 1.00 50.28 90 ALA A C 1
ATOM 692 O O . ALA A 1 90 ? 35.470 1.944 18.284 1.00 50.28 90 ALA A O 1
ATOM 693 N N . ARG A 1 91 ? 36.119 4.062 17.921 1.00 46.41 91 ARG A N 1
ATOM 694 C CA . ARG A 1 91 ? 37.551 3.775 17.785 1.00 46.41 91 ARG A CA 1
ATOM 695 C C . ARG A 1 91 ? 38.073 3.181 19.096 1.00 46.41 91 ARG A C 1
ATOM 697 O O . ARG A 1 91 ? 38.283 3.891 20.080 1.00 46.41 91 ARG A O 1
ATOM 704 N N . SER A 1 92 ? 38.293 1.873 19.090 1.00 50.25 92 SER A N 1
ATOM 705 C CA . SER A 1 92 ? 38.922 1.121 20.169 1.00 50.25 92 SER A CA 1
ATOM 706 C C . SER A 1 92 ? 40.370 1.574 20.377 1.00 50.25 92 SER A C 1
ATOM 708 O O . SER A 1 92 ? 41.267 1.268 19.601 1.00 50.25 92 SER A O 1
ATOM 710 N N . ARG A 1 93 ? 40.551 2.375 21.428 1.00 51.59 93 ARG A N 1
ATOM 711 C CA . ARG A 1 93 ? 41.555 2.251 22.496 1.00 51.59 93 ARG A CA 1
ATOM 712 C C . ARG A 1 93 ? 42.795 1.383 22.194 1.00 51.59 93 ARG A C 1
ATOM 714 O O . ARG A 1 93 ? 42.709 0.163 22.150 1.00 51.59 93 ARG A O 1
ATOM 721 N N . VAL A 1 94 ? 43.944 2.069 22.140 1.00 52.00 94 VAL A N 1
ATOM 722 C CA . VAL A 1 94 ? 45.243 1.728 22.763 1.00 52.00 94 VAL A CA 1
ATOM 723 C C . VAL A 1 94 ? 45.479 0.237 23.047 1.00 52.00 94 VAL A C 1
ATOM 725 O O . VAL A 1 94 ? 44.989 -0.310 24.033 1.00 52.00 94 VAL A O 1
ATOM 728 N N . LEU A 1 95 ? 46.366 -0.372 22.258 1.00 46.47 95 LEU A N 1
ATOM 729 C CA . LEU A 1 95 ? 47.170 -1.511 22.693 1.00 46.47 95 LEU A CA 1
ATOM 730 C C . LEU A 1 95 ? 48.610 -1.319 22.206 1.00 46.47 95 LEU A C 1
ATOM 732 O O . LEU A 1 95 ? 48.962 -1.637 21.078 1.00 46.47 95 LEU A O 1
ATOM 736 N N . GLY A 1 96 ? 49.434 -0.770 23.094 1.00 43.19 96 GLY A N 1
ATOM 737 C CA . GLY A 1 96 ? 50.878 -0.633 22.931 1.00 43.19 96 GLY A CA 1
ATOM 738 C C . GLY A 1 96 ? 51.589 -0.969 24.238 1.00 43.19 96 GLY A C 1
ATOM 739 O O . GLY A 1 96 ? 52.349 -0.163 24.756 1.00 43.19 96 GLY A O 1
ATOM 740 N N . LYS A 1 97 ? 51.287 -2.133 24.825 1.00 52.47 97 LYS A N 1
ATOM 741 C CA . LYS A 1 97 ? 52.118 -2.753 25.867 1.00 52.47 97 LYS A CA 1
ATOM 742 C C . LYS A 1 97 ? 52.814 -3.960 25.248 1.00 52.47 97 LYS A C 1
ATOM 744 O O . LYS A 1 97 ? 52.327 -5.080 25.341 1.00 52.47 97 LYS A O 1
ATOM 749 N N . LEU A 1 98 ? 53.958 -3.712 24.619 1.00 52.81 98 LEU A N 1
ATOM 750 C CA . LEU A 1 98 ? 54.967 -4.734 24.366 1.00 52.81 98 LEU A CA 1
ATOM 751 C C . LEU A 1 98 ? 56.074 -4.525 25.396 1.00 52.81 98 LEU A C 1
ATOM 753 O O . LEU A 1 98 ? 56.901 -3.628 25.288 1.00 52.81 98 LEU A O 1
ATOM 757 N N . LYS A 1 99 ? 56.011 -5.346 26.442 1.00 48.38 99 LYS A N 1
ATOM 758 C CA . LYS A 1 99 ? 57.074 -5.555 27.418 1.00 48.38 99 LYS A CA 1
ATOM 759 C C . LYS A 1 99 ? 57.729 -6.889 27.057 1.00 48.38 99 LYS A C 1
ATOM 761 O O . LYS A 1 99 ? 57.101 -7.921 27.259 1.00 48.38 99 LYS A O 1
ATOM 766 N N . LYS A 1 100 ? 58.934 -6.844 26.488 1.00 42.53 100 LYS A N 1
ATOM 767 C CA . LYS A 1 100 ? 59.955 -7.907 26.347 1.00 42.53 100 LYS A CA 1
ATOM 768 C C . LYS A 1 100 ? 61.254 -7.169 25.967 1.00 42.53 100 LYS A C 1
ATOM 770 O O . LYS A 1 100 ? 61.161 -6.223 25.198 1.00 42.53 100 LYS A O 1
ATOM 775 N N . ALA A 1 101 ? 62.456 -7.485 26.426 1.00 47.38 101 ALA A N 1
ATOM 776 C CA . ALA A 1 101 ? 62.967 -8.553 27.271 1.00 47.38 101 ALA A CA 1
ATOM 777 C C . ALA A 1 101 ? 64.364 -8.130 27.773 1.00 47.38 101 ALA A C 1
ATOM 779 O O . ALA A 1 101 ? 64.993 -7.254 27.182 1.00 47.38 101 ALA A O 1
ATOM 780 N N . ASP A 1 102 ? 64.804 -8.781 28.844 1.00 44.12 102 ASP A N 1
ATOM 781 C CA . ASP A 1 102 ? 66.182 -8.987 29.283 1.00 44.12 102 ASP A CA 1
ATOM 782 C C . ASP A 1 102 ? 67.232 -9.005 28.153 1.00 44.12 102 ASP A C 1
ATOM 784 O O . ASP A 1 102 ? 67.138 -9.828 27.238 1.00 44.12 102 ASP A O 1
ATOM 788 N N . LYS A 1 103 ? 68.259 -8.152 28.263 1.00 48.72 103 LYS A N 1
ATOM 789 C CA . LYS A 1 103 ? 69.677 -8.528 28.431 1.00 48.72 103 LYS A CA 1
ATOM 790 C C . LYS A 1 103 ? 70.521 -7.287 28.725 1.00 48.72 103 LYS A C 1
ATOM 792 O O . LYS A 1 103 ? 70.225 -6.231 28.126 1.00 48.72 103 LYS A O 1
#

Secondary structure (DSSP, 8-state):
-----EEEEE-TT-S-HHHHHHHHHHHHHHSEEEEEE-TT----HHHHHHHTTEEEEEEETTEEEEEE--S--------------------------------

Mean predicted aligned error: 13.93 Å